Protein AF-A0A3M3FKD8-F1 (afdb_monomer_lite)

Structure (mmCIF, N/CA/C/O backbone):
data_AF-A0A3M3FKD8-F1
#
_entry.id   AF-A0A3M3FKD8-F1
#
loop_
_atom_site.group_PDB
_atom_site.id
_atom_site.type_symbol
_atom_site.label_atom_id
_atom_site.label_alt_id
_atom_site.label_comp_id
_atom_site.label_asym_id
_atom_site.label_entity_id
_atom_site.label_seq_id
_atom_site.pdbx_PDB_ins_code
_atom_site.Cartn_x
_atom_site.Cartn_y
_atom_site.Cartn_z
_atom_site.occupancy
_atom_site.B_iso_or_equiv
_atom_site.auth_seq_id
_atom_site.auth_comp_id
_atom_site.auth_asym_id
_atom_site.auth_atom_id
_atom_site.pdbx_PDB_model_num
ATOM 1 N N . MET A 1 1 ? 5.112 -2.618 9.740 1.00 41.59 1 MET A N 1
ATOM 2 C CA . MET A 1 1 ? 4.810 -3.659 8.739 1.00 41.59 1 MET A CA 1
ATOM 3 C C . MET A 1 1 ? 3.928 -2.991 7.711 1.00 41.59 1 MET A C 1
ATOM 5 O O . MET A 1 1 ? 2.903 -2.455 8.111 1.00 41.59 1 MET A O 1
ATOM 9 N N . ASP A 1 2 ? 4.346 -2.980 6.448 1.00 50.91 2 ASP A N 1
ATOM 10 C CA . ASP A 1 2 ? 3.550 -2.418 5.355 1.00 50.91 2 ASP A CA 1
ATOM 11 C C . ASP A 1 2 ? 2.748 -3.566 4.724 1.00 50.91 2 ASP A C 1
ATOM 13 O O . ASP A 1 2 ? 3.331 -4.579 4.335 1.00 50.91 2 ASP A O 1
ATOM 17 N N . ILE A 1 3 ? 1.421 -3.442 4.66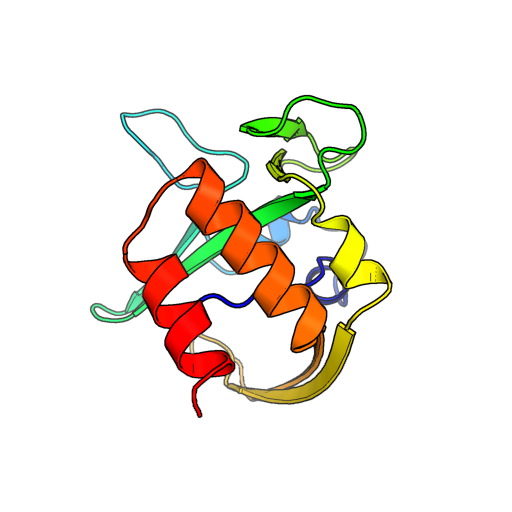9 1.00 54.09 3 ILE A N 1
ATOM 18 C CA . ILE A 1 3 ? 0.538 -4.420 4.022 1.00 54.09 3 ILE A CA 1
ATOM 19 C C . ILE A 1 3 ? -0.044 -3.747 2.784 1.00 54.09 3 ILE A C 1
ATOM 21 O O . ILE A 1 3 ? -0.734 -2.736 2.894 1.00 54.09 3 ILE A O 1
ATOM 25 N N . VAL A 1 4 ? 0.244 -4.304 1.610 1.00 56.41 4 VAL A N 1
ATOM 26 C CA . VAL A 1 4 ? -0.347 -3.863 0.343 1.00 56.41 4 VAL A CA 1
ATOM 27 C C . VAL A 1 4 ? -1.538 -4.768 0.057 1.00 56.41 4 VAL A C 1
ATOM 29 O O . VAL A 1 4 ? -1.366 -5.973 -0.100 1.00 56.41 4 VAL A O 1
ATOM 32 N N . LEU A 1 5 ? -2.738 -4.190 0.029 1.00 54.09 5 LEU A N 1
ATOM 33 C CA . LEU A 1 5 ? -3.993 -4.899 -0.220 1.00 54.09 5 LEU A CA 1
ATOM 34 C C . LEU A 1 5 ? -4.576 -4.453 -1.560 1.00 54.09 5 LEU A C 1
ATOM 36 O O . LEU A 1 5 ? -4.600 -3.258 -1.860 1.00 54.09 5 LEU A O 1
ATOM 40 N N . SER A 1 6 ? -5.082 -5.404 -2.347 1.00 53.34 6 SER A N 1
ATOM 41 C CA . SER A 1 6 ? -5.896 -5.074 -3.519 1.00 53.34 6 SER A CA 1
ATOM 42 C C . SER A 1 6 ? -7.245 -4.502 -3.074 1.00 53.34 6 SER A C 1
ATOM 44 O O . SER A 1 6 ? -7.910 -5.056 -2.198 1.00 53.34 6 SER A O 1
ATOM 46 N N . LEU A 1 7 ? -7.660 -3.404 -3.709 1.00 50.81 7 LEU A N 1
ATOM 47 C CA . LEU A 1 7 ? -8.920 -2.695 -3.456 1.00 50.81 7 LEU A CA 1
ATOM 48 C C . LEU A 1 7 ? -10.172 -3.567 -3.627 1.00 50.81 7 LEU A C 1
ATOM 50 O O . LEU A 1 7 ? -11.188 -3.269 -3.004 1.00 50.81 7 LEU A O 1
ATOM 54 N N . GLU A 1 8 ? -10.095 -4.661 -4.395 1.00 48.34 8 GLU A N 1
ATOM 55 C CA . GLU A 1 8 ? -11.195 -5.630 -4.541 1.00 48.34 8 GLU A CA 1
ATOM 56 C C . GLU A 1 8 ? -11.671 -6.187 -3.187 1.00 48.34 8 GLU A C 1
ATOM 58 O O . GLU A 1 8 ? -12.855 -6.467 -3.024 1.00 48.34 8 GLU A O 1
ATOM 63 N N . VAL A 1 9 ? -10.788 -6.257 -2.183 1.00 48.31 9 VAL A N 1
ATOM 64 C CA . VAL A 1 9 ? -11.125 -6.725 -0.826 1.00 48.31 9 VAL A CA 1
ATOM 65 C C . VAL A 1 9 ? -11.903 -5.669 -0.026 1.00 48.31 9 VAL A C 1
ATOM 67 O O . VAL A 1 9 ? -12.712 -6.012 0.830 1.00 48.31 9 VAL A O 1
ATOM 70 N N . LEU A 1 10 ? -11.715 -4.373 -0.307 1.00 48.22 10 LEU A N 1
ATOM 71 C CA . LEU A 1 10 ? -12.394 -3.292 0.424 1.00 48.22 10 LEU A CA 1
ATOM 72 C C . LEU A 1 10 ? -13.830 -3.046 -0.060 1.00 48.22 10 LEU A C 1
ATOM 74 O O . LEU A 1 10 ? -14.610 -2.457 0.685 1.00 48.22 10 LEU A O 1
ATOM 78 N N . ALA A 1 11 ? -14.169 -3.488 -1.276 1.00 47.91 11 ALA A N 1
ATOM 79 C CA . ALA A 1 11 ? -15.464 -3.250 -1.917 1.00 47.91 11 ALA A CA 1
ATOM 80 C C . ALA A 1 11 ? -16.511 -4.352 -1.660 1.00 47.91 11 ALA A C 1
ATOM 82 O O . ALA A 1 11 ? -17.684 -4.173 -1.992 1.00 47.91 11 ALA A O 1
ATOM 83 N N . ALA A 1 12 ? -16.126 -5.479 -1.054 1.00 45.28 12 ALA A N 1
ATOM 84 C CA . ALA A 1 12 ? -17.061 -6.546 -0.725 1.00 45.28 12 ALA A CA 1
ATOM 85 C C . ALA A 1 12 ? -17.959 -6.126 0.457 1.00 45.28 12 ALA A C 1
ATOM 87 O O . ALA A 1 12 ? -17.529 -6.115 1.609 1.00 45.28 12 ALA A O 1
ATOM 88 N N . GLY A 1 13 ? -19.215 -5.758 0.174 1.00 49.22 13 GLY A N 1
ATOM 89 C CA . GLY A 1 13 ? -20.265 -5.637 1.196 1.00 49.22 13 GLY A CA 1
ATOM 90 C C . GLY A 1 13 ? -21.139 -4.381 1.159 1.00 49.22 13 GLY A C 1
ATOM 91 O O . GLY A 1 13 ? -22.126 -4.336 1.890 1.00 49.22 13 GLY A O 1
ATOM 92 N N . ASN A 1 14 ? -20.842 -3.374 0.327 1.00 51.59 14 ASN A N 1
ATOM 93 C CA . ASN A 1 14 ? -21.749 -2.233 0.145 1.00 51.59 14 ASN A CA 1
ATOM 94 C C . ASN A 1 14 ? -21.655 -1.649 -1.275 1.00 51.59 14 ASN A C 1
ATOM 96 O O . ASN A 1 14 ? -20.959 -0.664 -1.504 1.00 51.59 14 ASN A O 1
ATOM 100 N N . GLU A 1 15 ? -22.373 -2.261 -2.222 1.00 55.06 15 GLU A N 1
ATOM 101 C CA . GLU A 1 15 ? -22.364 -1.918 -3.659 1.00 55.06 15 GLU A CA 1
ATOM 102 C C . GLU A 1 15 ? -22.795 -0.469 -3.977 1.00 55.06 15 GLU A C 1
ATOM 104 O O . GLU A 1 15 ? -22.624 -0.011 -5.102 1.00 55.06 15 GLU A O 1
ATOM 109 N N . TYR A 1 16 ? -23.331 0.269 -2.998 1.00 53.81 16 TYR A N 1
ATOM 110 C CA . TYR A 1 16 ? -23.881 1.616 -3.186 1.00 53.81 16 TYR A CA 1
ATOM 111 C C . TYR A 1 16 ? -23.058 2.741 -2.544 1.00 53.81 16 TYR A C 1
ATOM 113 O O . TYR A 1 16 ? -23.362 3.908 -2.786 1.00 53.81 16 TYR A O 1
ATOM 121 N N . ALA A 1 17 ? -22.045 2.425 -1.726 1.00 64.81 17 ALA A N 1
ATOM 122 C CA . ALA A 1 17 ? -21.238 3.432 -1.035 1.00 64.81 17 ALA A CA 1
ATOM 123 C C . ALA A 1 17 ? -19.847 3.558 -1.661 1.00 64.81 17 ALA A C 1
ATOM 125 O O . ALA A 1 17 ? -19.128 2.569 -1.810 1.00 64.81 17 ALA A O 1
ATOM 126 N N . SER A 1 18 ? -19.444 4.795 -1.943 1.00 80.12 18 SER A N 1
ATOM 127 C CA . SER A 1 18 ? -18.103 5.119 -2.436 1.00 80.12 18 SER A CA 1
ATOM 128 C C . SER A 1 18 ? -17.034 4.657 -1.434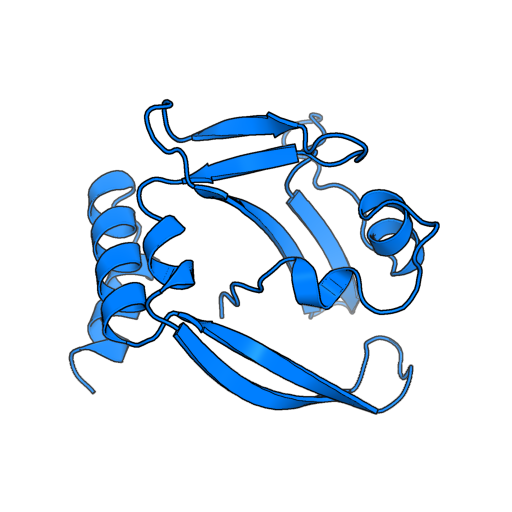 1.00 80.12 18 SER A C 1
ATOM 130 O O . SER A 1 18 ? -17.232 4.747 -0.220 1.00 80.12 18 SER A O 1
ATOM 132 N N . LEU A 1 19 ? -15.859 4.225 -1.897 1.00 80.88 19 LEU A N 1
ATOM 133 C CA . LEU A 1 19 ? -14.719 3.863 -1.045 1.00 80.88 19 LEU A CA 1
ATOM 134 C C . LEU A 1 19 ? -14.410 4.929 0.021 1.00 80.88 19 LEU A C 1
ATOM 136 O O . LEU A 1 19 ? -14.128 4.602 1.174 1.00 80.88 19 LEU A O 1
ATOM 140 N N . ALA A 1 20 ? -14.490 6.213 -0.337 1.00 84.12 20 ALA A N 1
ATOM 141 C CA . ALA A 1 20 ? -14.286 7.304 0.615 1.00 84.12 20 ALA A CA 1
ATOM 142 C C . ALA A 1 20 ? -15.343 7.307 1.731 1.00 84.12 20 ALA A C 1
ATOM 144 O O . ALA A 1 20 ? -15.031 7.603 2.883 1.00 84.12 20 ALA A O 1
ATOM 145 N N . GLU A 1 21 ? -16.599 7.002 1.407 1.00 85.81 21 GLU A N 1
ATOM 146 C CA . GLU A 1 21 ? -17.686 6.896 2.386 1.00 85.81 21 GLU A CA 1
ATOM 147 C C . GLU A 1 21 ? -17.476 5.696 3.294 1.00 85.81 21 GLU A C 1
ATOM 149 O O . GLU A 1 21 ? -17.615 5.823 4.507 1.00 85.81 21 GLU A O 1
ATOM 154 N N . GLN A 1 22 ? -17.054 4.566 2.730 1.00 84.00 22 GLN A N 1
ATOM 155 C CA . GLN A 1 22 ? -16.737 3.372 3.501 1.00 84.00 22 GLN A CA 1
ATOM 156 C C . GLN A 1 22 ? -15.566 3.606 4.469 1.00 84.00 22 GLN A C 1
ATOM 158 O O . GLN A 1 22 ? -15.622 3.178 5.621 1.00 84.00 22 GLN A O 1
ATOM 163 N N . LEU A 1 23 ? -14.518 4.315 4.036 1.00 87.25 23 LEU A N 1
ATOM 164 C CA . LEU A 1 23 ? -13.394 4.702 4.895 1.00 87.25 23 LEU A CA 1
ATOM 165 C C . LEU A 1 23 ? -13.852 5.628 6.031 1.00 87.25 23 LEU A C 1
ATOM 167 O O . LEU A 1 23 ? -13.552 5.356 7.195 1.00 87.25 23 LEU A O 1
ATOM 171 N N . ASN A 1 24 ? -14.630 6.668 5.718 1.00 88.94 24 ASN A N 1
ATOM 172 C CA . ASN A 1 24 ? -15.181 7.580 6.727 1.00 88.94 24 ASN A CA 1
ATOM 173 C C . ASN A 1 24 ? -16.095 6.855 7.728 1.00 88.94 24 ASN A C 1
ATOM 175 O O . ASN A 1 24 ? -15.974 7.071 8.932 1.00 88.94 24 ASN A O 1
ATOM 179 N N . ALA A 1 25 ? -16.978 5.970 7.253 1.00 86.25 25 ALA A N 1
ATOM 180 C CA . ALA A 1 25 ? -17.874 5.179 8.099 1.00 86.25 25 ALA A CA 1
ATOM 181 C C . ALA A 1 25 ? -17.100 4.266 9.060 1.00 86.25 25 ALA A C 1
ATOM 183 O O . ALA A 1 25 ? -17.520 4.050 10.192 1.00 86.25 25 ALA A O 1
ATOM 184 N N . ARG A 1 26 ? -15.924 3.790 8.634 1.00 84.31 26 ARG A N 1
ATOM 185 C CA . ARG A 1 26 ? -14.982 3.029 9.462 1.00 84.31 26 ARG A CA 1
ATOM 186 C C . ARG A 1 26 ? -14.036 3.928 10.270 1.00 84.31 26 ARG A C 1
ATOM 188 O O . ARG A 1 26 ? -13.013 3.441 10.738 1.00 84.31 26 ARG A O 1
ATOM 195 N N . GLY A 1 27 ? -14.318 5.222 10.428 1.00 88.38 27 GLY A N 1
ATOM 196 C CA . GLY A 1 27 ? -13.553 6.138 11.283 1.00 88.38 27 GLY A CA 1
ATOM 197 C C . GLY A 1 27 ? -12.200 6.591 10.722 1.00 88.38 27 GLY A C 1
ATOM 198 O O . GLY A 1 27 ? -11.397 7.175 11.455 1.00 88.38 27 GLY A O 1
ATOM 199 N N . PHE A 1 28 ? -11.918 6.332 9.443 1.00 90.62 28 PHE A N 1
ATOM 200 C CA . PHE A 1 28 ? -10.738 6.888 8.790 1.00 90.62 28 PHE A CA 1
ATOM 201 C C . PHE A 1 28 ? -10.976 8.343 8.406 1.00 90.62 28 PHE A C 1
ATOM 203 O O . PHE A 1 28 ? -12.014 8.708 7.867 1.00 90.62 28 PHE A O 1
ATOM 210 N N . ASN A 1 29 ? -9.961 9.165 8.632 1.00 91.94 29 ASN A N 1
ATOM 211 C CA . ASN A 1 29 ? -9.929 10.565 8.247 1.00 91.94 29 ASN A CA 1
ATOM 212 C C . ASN A 1 29 ? -8.822 10.772 7.219 1.00 91.94 29 ASN A C 1
ATOM 214 O O . ASN A 1 29 ? -7.778 10.116 7.276 1.00 91.94 29 ASN A O 1
ATOM 218 N N . ARG A 1 30 ? -9.019 11.709 6.292 1.00 90.19 30 ARG A N 1
ATOM 219 C CA . ARG A 1 30 ? -7.970 12.058 5.331 1.00 90.19 30 ARG A CA 1
ATOM 220 C C . ARG A 1 30 ? -6.728 12.572 6.053 1.00 90.19 30 ARG A C 1
ATOM 222 O O . ARG A 1 30 ? -6.821 13.313 7.035 1.00 90.19 30 ARG A O 1
ATOM 229 N N . TRP A 1 31 ? -5.564 12.173 5.557 1.00 88.50 31 TRP A N 1
ATOM 230 C CA . TRP A 1 31 ? -4.296 12.671 6.067 1.00 88.50 31 TRP A CA 1
ATOM 231 C C . TRP A 1 31 ? -4.158 14.157 5.740 1.00 88.50 31 TRP A C 1
ATOM 233 O O . TRP A 1 31 ? -4.474 14.586 4.630 1.00 88.50 31 TRP A O 1
ATOM 243 N N . VAL A 1 32 ? -3.685 14.944 6.703 1.00 85.31 32 VAL A N 1
ATOM 244 C CA . VAL A 1 32 ? -3.406 16.368 6.511 1.00 85.31 32 VAL A CA 1
ATOM 245 C C . VAL A 1 32 ? -1.917 16.576 6.714 1.00 85.31 32 VAL A C 1
ATOM 247 O O . VAL A 1 32 ? -1.398 16.325 7.799 1.00 85.31 32 VAL A O 1
ATOM 250 N N . GLU A 1 33 ? -1.246 17.035 5.666 1.00 78.12 33 GLU A N 1
ATOM 251 C CA . GLU A 1 33 ? 0.182 17.333 5.656 1.00 78.12 33 GLU A CA 1
ATOM 252 C C . GLU A 1 33 ? 0.346 18.813 5.311 1.00 78.12 33 GLU A C 1
ATOM 254 O O . GLU A 1 33 ? -0.140 19.271 4.278 1.00 78.12 33 GLU A O 1
ATOM 259 N N . GLU A 1 34 ? 0.932 19.587 6.227 1.00 76.31 34 GLU A N 1
ATOM 260 C CA . GLU A 1 34 ? 1.160 21.034 6.056 1.00 76.31 34 GLU A CA 1
ATOM 261 C C . GLU A 1 34 ? -0.105 21.831 5.658 1.00 76.31 34 GLU A C 1
ATOM 263 O O . GLU A 1 34 ? -0.068 22.763 4.856 1.00 76.31 34 GLU A O 1
ATOM 268 N N . GLY A 1 35 ? -1.266 21.441 6.196 1.00 73.62 35 GLY A N 1
ATOM 269 C CA . GLY A 1 35 ? -2.556 22.076 5.898 1.00 73.62 35 GLY A CA 1
ATOM 270 C C . GLY A 1 35 ? -3.199 21.640 4.575 1.00 73.62 35 GLY A C 1
ATOM 271 O O . GLY A 1 35 ? -4.328 22.040 4.290 1.00 73.62 35 GLY A O 1
ATOM 272 N N . LYS A 1 36 ? -2.543 20.781 3.785 1.00 75.06 36 LYS A N 1
ATOM 273 C CA . LYS A 1 36 ? -3.121 20.167 2.584 1.00 75.06 36 LYS A CA 1
ATOM 274 C C . LYS A 1 36 ? -3.660 18.782 2.909 1.00 75.06 36 LYS A C 1
ATOM 276 O O . LYS A 1 36 ? -2.992 17.952 3.517 1.00 75.06 36 LYS A O 1
ATOM 281 N N . THR A 1 37 ? -4.895 18.529 2.490 1.00 78.69 37 THR A N 1
ATOM 282 C CA . THR A 1 37 ? -5.536 17.226 2.676 1.00 78.69 37 THR A CA 1
ATOM 283 C C . THR A 1 37 ? -5.118 16.283 1.549 1.00 78.69 37 THR A C 1
ATOM 285 O O . THR A 1 37 ? -5.391 16.563 0.383 1.00 78.69 37 THR A O 1
ATOM 288 N N . ALA A 1 38 ? -4.485 15.160 1.883 1.00 81.94 38 ALA A N 1
ATOM 289 C CA . ALA A 1 38 ? -4.169 14.108 0.928 1.00 81.94 38 ALA A CA 1
ATOM 290 C C . ALA A 1 38 ? -5.431 13.285 0.622 1.00 81.94 38 ALA A C 1
ATOM 292 O O . ALA A 1 38 ? -6.089 12.764 1.520 1.00 81.94 38 ALA A O 1
ATOM 293 N N . SER A 1 39 ? -5.775 13.153 -0.657 1.00 82.19 39 SER A N 1
ATOM 294 C CA . SER A 1 39 ? -6.905 12.334 -1.126 1.00 82.19 39 SER A CA 1
ATOM 295 C C . SER A 1 39 ? -6.571 10.842 -1.255 1.00 82.19 39 SER A C 1
ATOM 297 O O . SER A 1 39 ? -7.479 10.019 -1.374 1.00 82.19 39 SER A O 1
ATOM 299 N N . TRP A 1 40 ? -5.282 10.502 -1.225 1.00 86.50 40 TRP A N 1
ATOM 300 C CA . TRP A 1 40 ? -4.745 9.150 -1.408 1.00 86.50 40 TRP A CA 1
ATOM 301 C C . TRP A 1 40 ? -4.265 8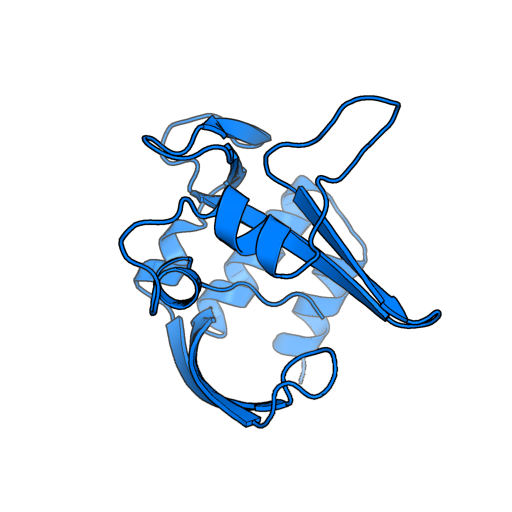.489 -0.115 1.00 86.50 40 TRP A C 1
ATOM 303 O O . TRP A 1 40 ? -4.005 7.289 -0.102 1.00 86.50 40 TRP A O 1
ATOM 313 N N . ARG A 1 41 ? -4.159 9.259 0.973 1.00 90.81 41 ARG A N 1
ATOM 314 C CA . ARG A 1 41 ? -3.687 8.789 2.275 1.00 90.81 41 ARG A CA 1
ATOM 315 C C . ARG A 1 41 ? -4.734 9.074 3.342 1.00 90.81 41 ARG A C 1
ATOM 317 O O . ARG A 1 41 ? -5.221 10.197 3.475 1.00 90.81 41 ARG A O 1
ATOM 324 N N . TRP A 1 42 ? -5.052 8.049 4.114 1.00 91.50 42 TRP A N 1
ATOM 325 C CA . TRP A 1 42 ? -6.074 8.061 5.152 1.00 91.50 42 TRP A CA 1
ATOM 326 C C . TRP A 1 42 ? -5.485 7.513 6.444 1.00 91.50 42 TRP A C 1
ATOM 328 O O . TRP A 1 42 ? -4.588 6.676 6.413 1.00 91.50 42 TRP A O 1
ATOM 338 N N . ARG A 1 43 ? -5.981 7.977 7.588 1.00 92.00 43 ARG A N 1
ATOM 339 C CA . ARG A 1 43 ? -5.542 7.506 8.903 1.00 92.00 43 ARG A CA 1
ATOM 340 C C . ARG A 1 43 ? -6.699 7.267 9.847 1.00 92.00 43 ARG A C 1
ATOM 342 O O . ARG A 1 43 ? -7.704 7.977 9.805 1.00 92.00 43 ARG A O 1
ATOM 349 N N . ARG A 1 44 ? -6.508 6.331 10.763 1.00 90.06 44 ARG A N 1
ATOM 350 C CA . ARG A 1 44 ? -7.380 6.106 11.908 1.00 90.06 44 ARG A CA 1
ATOM 351 C C . ARG A 1 44 ? -6.529 5.840 13.138 1.00 90.06 44 ARG A C 1
ATOM 353 O O . ARG A 1 44 ? -5.748 4.892 13.161 1.00 90.06 44 ARG A O 1
ATOM 360 N N . LYS A 1 45 ? -6.720 6.650 14.178 1.00 89.69 45 LYS A N 1
ATOM 361 C CA . LYS A 1 45 ? -6.170 6.367 15.503 1.00 89.69 45 LYS A CA 1
ATOM 362 C C . LYS A 1 45 ? -7.101 5.369 16.192 1.00 89.69 45 LYS A C 1
ATOM 364 O O . LYS A 1 45 ? -8.246 5.706 16.472 1.00 89.69 45 LYS A O 1
ATOM 369 N N . VAL A 1 46 ? -6.629 4.144 16.405 1.00 85.56 46 VAL A N 1
ATOM 370 C CA . VAL A 1 46 ? -7.397 3.077 17.073 1.00 85.56 46 VAL A CA 1
ATOM 371 C C . VAL A 1 46 ? -7.321 3.256 18.588 1.00 85.56 46 VAL A C 1
ATOM 373 O O . VAL A 1 46 ? -8.317 3.128 19.287 1.00 85.56 46 VAL A O 1
ATOM 376 N N . ASN A 1 47 ? -6.134 3.579 19.099 1.00 85.12 47 ASN A N 1
ATOM 377 C CA . ASN A 1 47 ? -5.894 3.949 20.494 1.00 85.12 47 ASN A CA 1
ATOM 378 C C . ASN A 1 47 ? -4.596 4.774 20.592 1.00 85.12 47 ASN A C 1
ATOM 380 O O . ASN A 1 47 ? -4.038 5.184 19.574 1.00 85.12 47 ASN A O 1
ATOM 384 N N . ASP A 1 48 ? -4.101 5.036 21.802 1.00 86.12 48 ASP A N 1
ATOM 385 C CA . ASP A 1 48 ? -2.889 5.843 22.019 1.00 86.12 48 ASP A CA 1
ATOM 386 C C . ASP A 1 48 ? -1.588 5.230 21.487 1.00 86.12 48 ASP A C 1
ATOM 388 O O . ASP A 1 48 ? -0.591 5.938 21.359 1.00 86.12 48 ASP A O 1
ATOM 392 N N . HIS A 1 49 ? -1.596 3.948 21.131 1.00 85.94 49 HIS A N 1
ATOM 393 C CA . HIS A 1 49 ? -0.415 3.221 20.666 1.00 85.94 49 HIS A CA 1
ATOM 394 C C . HIS A 1 49 ? -0.546 2.693 19.235 1.00 85.94 49 HIS A C 1
ATOM 396 O O . HIS A 1 49 ? 0.448 2.257 18.658 1.00 85.94 49 HIS A O 1
ATOM 402 N N . ILE A 1 50 ? -1.752 2.714 18.662 1.00 84.38 50 ILE A N 1
ATOM 403 C CA . ILE A 1 50 ? -2.042 2.137 17.351 1.00 84.38 50 ILE A CA 1
ATOM 404 C C . ILE A 1 50 ? -2.684 3.196 16.459 1.00 84.38 50 ILE A C 1
ATOM 406 O O . ILE A 1 50 ? -3.820 3.625 16.679 1.00 84.38 50 ILE A O 1
ATOM 410 N N . GLU A 1 51 ? -1.961 3.557 15.403 1.00 87.62 51 GLU A N 1
ATOM 411 C CA . GLU A 1 51 ? -2.468 4.312 14.263 1.00 87.62 51 GLU A CA 1
ATOM 412 C C . GLU A 1 51 ? -2.398 3.428 13.017 1.00 87.62 51 GLU A C 1
ATOM 414 O O . GLU A 1 51 ? -1.371 2.815 12.727 1.00 87.62 51 GLU A O 1
ATOM 419 N N . VAL A 1 52 ? -3.511 3.349 12.292 1.00 86.50 52 VAL A N 1
ATOM 420 C CA . VAL A 1 52 ? -3.601 2.646 11.014 1.00 86.50 52 VAL A CA 1
ATOM 421 C C . VAL A 1 52 ? -3.589 3.685 9.907 1.00 86.50 52 VAL A C 1
ATOM 423 O O . VAL A 1 52 ? -4.433 4.583 9.893 1.00 86.50 52 VAL A O 1
ATOM 426 N N . VAL A 1 53 ? -2.654 3.545 8.971 1.00 88.50 53 VAL A N 1
ATOM 427 C CA . VAL A 1 53 ? -2.557 4.381 7.772 1.00 88.50 53 VAL A CA 1
ATOM 428 C C . VAL A 1 53 ? -2.904 3.530 6.556 1.00 88.50 53 VAL A C 1
ATOM 430 O O . VAL A 1 53 ? -2.398 2.422 6.403 1.00 88.50 53 VAL A O 1
ATOM 433 N N . VAL A 1 54 ? -3.778 4.056 5.703 1.00 87.00 54 VAL A N 1
ATOM 434 C CA . VAL A 1 54 ? -4.151 3.459 4.420 1.00 87.00 54 VAL A CA 1
ATOM 435 C C . VAL A 1 54 ? -3.635 4.363 3.313 1.00 87.00 54 VAL A C 1
ATOM 437 O O . VAL A 1 54 ? -3.962 5.551 3.267 1.00 87.00 54 VAL A O 1
ATOM 440 N N . GLU A 1 55 ? -2.842 3.789 2.418 1.00 86.38 55 GLU A N 1
ATOM 441 C CA . GLU A 1 55 ? -2.324 4.454 1.228 1.00 86.38 55 GLU A CA 1
ATOM 442 C C . GLU A 1 55 ? -2.886 3.774 -0.015 1.00 86.38 55 GLU A C 1
ATOM 444 O O . GLU A 1 55 ? -2.777 2.560 -0.183 1.00 86.38 55 GLU A O 1
ATOM 449 N N . LEU A 1 56 ? -3.499 4.566 -0.889 1.00 85.56 56 LEU A N 1
ATOM 450 C CA . LEU A 1 56 ? -4.036 4.097 -2.157 1.00 85.56 56 LEU A CA 1
ATOM 451 C C . LEU A 1 56 ? -2.972 4.275 -3.234 1.00 85.56 56 LEU A C 1
ATOM 453 O O . LEU A 1 56 ? -2.572 5.398 -3.553 1.00 85.56 56 LEU A O 1
ATOM 457 N N . LEU A 1 57 ? -2.506 3.156 -3.777 1.00 83.88 57 LEU A N 1
ATOM 458 C CA . LEU A 1 57 ? -1.418 3.097 -4.747 1.00 83.88 57 LEU A CA 1
ATOM 459 C C . LEU A 1 57 ? -1.916 2.462 -6.043 1.00 83.88 57 LEU A C 1
ATOM 461 O O . LEU A 1 57 ? -2.763 1.570 -6.022 1.00 83.88 57 LEU A O 1
ATOM 465 N N . ARG A 1 58 ? -1.371 2.907 -7.175 1.00 84.06 58 ARG A N 1
ATOM 466 C CA . ARG A 1 58 ? -1.603 2.282 -8.482 1.00 84.06 58 ARG A CA 1
ATOM 467 C C . ARG A 1 58 ? -0.335 2.260 -9.313 1.00 84.06 58 ARG A C 1
ATOM 469 O O . ARG A 1 58 ? 0.566 3.069 -9.102 1.00 84.06 58 ARG A O 1
ATOM 476 N N . ASP A 1 59 ? -0.295 1.377 -10.300 1.00 84.75 59 ASP A N 1
ATOM 477 C CA . ASP A 1 59 ? 0.778 1.388 -11.285 1.00 84.75 59 ASP A CA 1
ATOM 478 C C . ASP A 1 59 ? 0.753 2.678 -12.121 1.00 84.75 59 ASP A C 1
ATOM 480 O O . ASP A 1 59 ? -0.317 3.180 -12.493 1.00 84.75 59 ASP A O 1
ATOM 484 N N . ALA A 1 60 ? 1.944 3.219 -12.380 1.00 84.81 60 ALA A N 1
ATOM 485 C CA . ALA A 1 60 ? 2.141 4.399 -13.214 1.00 84.81 60 ALA A CA 1
ATOM 486 C C . ALA A 1 60 ? 1.968 4.109 -14.716 1.00 84.81 60 ALA A C 1
ATOM 488 O O . ALA A 1 60 ? 1.674 5.028 -15.473 1.00 84.81 60 ALA A O 1
ATOM 489 N N . GLY A 1 61 ? 2.129 2.860 -15.167 1.00 84.50 61 GLY A N 1
ATOM 490 C CA . GLY A 1 61 ? 2.179 2.523 -16.587 1.00 84.50 61 GLY A CA 1
ATOM 491 C C . GLY A 1 61 ? 3.248 3.340 -17.315 1.00 84.50 61 GLY A C 1
ATOM 492 O O . GLY A 1 61 ? 4.384 3.445 -16.849 1.00 84.50 61 GLY A O 1
ATOM 493 N N . ASP A 1 62 ? 2.850 3.956 -18.428 1.00 80.81 62 ASP A N 1
ATOM 494 C CA . ASP A 1 62 ? 3.688 4.877 -19.207 1.00 80.81 62 ASP A CA 1
ATOM 495 C C . ASP A 1 62 ? 3.698 6.313 -18.644 1.00 80.81 62 ASP A C 1
ATOM 497 O O . ASP A 1 62 ? 4.385 7.194 -19.168 1.00 80.81 62 ASP A O 1
ATOM 501 N N . GLU A 1 63 ? 2.939 6.585 -17.580 1.00 79.38 63 GLU A N 1
ATOM 502 C CA . GLU A 1 63 ? 2.905 7.895 -16.939 1.00 79.38 63 GLU A CA 1
ATOM 503 C C . GLU A 1 63 ? 4.065 8.097 -15.952 1.00 79.38 63 GLU A C 1
ATOM 505 O O . GLU A 1 63 ? 4.742 7.170 -15.500 1.00 79.38 63 GLU A O 1
ATOM 510 N N . ALA A 1 64 ? 4.295 9.356 -15.568 1.00 77.75 64 ALA A N 1
ATOM 511 C CA . ALA A 1 64 ? 5.287 9.673 -14.549 1.00 77.75 64 ALA A CA 1
ATOM 512 C C . ALA A 1 64 ? 4.838 9.156 -13.162 1.00 77.75 64 ALA A C 1
ATOM 514 O O . ALA A 1 64 ? 3.700 9.424 -12.751 1.00 77.75 64 ALA A O 1
ATOM 515 N N . PRO A 1 65 ? 5.717 8.473 -12.401 1.00 82.88 65 PRO A N 1
ATOM 516 C CA . PRO A 1 65 ? 5.424 8.108 -11.017 1.00 82.88 65 PRO A CA 1
ATOM 517 C C . PRO A 1 65 ? 5.328 9.348 -10.119 1.00 82.88 65 PRO A C 1
ATOM 519 O O . PRO A 1 65 ? 5.824 10.423 -10.460 1.00 82.88 65 PRO A O 1
ATOM 522 N N . GLY A 1 66 ? 4.722 9.188 -8.944 1.00 82.12 66 GLY A N 1
ATOM 523 C CA . GLY A 1 66 ? 4.542 10.265 -7.968 1.00 82.12 66 GLY A CA 1
ATOM 524 C C . GLY A 1 66 ? 3.391 11.219 -8.298 1.00 82.12 66 GLY A C 1
ATOM 525 O O . GLY A 1 66 ? 3.228 12.239 -7.630 1.00 82.12 66 GLY A O 1
ATOM 526 N N . ARG A 1 67 ? 2.582 10.907 -9.316 1.00 84.12 67 ARG A N 1
ATOM 527 C CA . ARG A 1 67 ? 1.373 11.659 -9.656 1.00 84.12 67 ARG A CA 1
ATOM 528 C C . ARG A 1 67 ? 0.172 11.110 -8.901 1.00 84.12 67 ARG A C 1
ATOM 530 O O . ARG A 1 67 ? 0.062 9.912 -8.661 1.00 84.12 67 ARG A O 1
ATOM 537 N N . LEU A 1 68 ? -0.744 12.006 -8.552 1.00 85.06 68 LEU A N 1
ATOM 538 C CA . LEU A 1 68 ? -2.045 11.638 -8.011 1.00 85.06 68 LEU A CA 1
ATOM 539 C C . LEU A 1 68 ? -3.042 11.534 -9.153 1.00 85.06 68 LEU A C 1
ATOM 541 O O . LEU A 1 68 ? -3.224 12.492 -9.903 1.00 85.06 68 LEU A O 1
ATOM 545 N N . ILE A 1 69 ? -3.695 10.383 -9.255 1.00 83.75 69 ILE A N 1
ATOM 546 C CA . ILE A 1 69 ? -4.760 10.148 -10.227 1.00 83.75 69 ILE A CA 1
ATOM 547 C C . ILE A 1 69 ? -6.052 9.931 -9.457 1.00 83.75 69 ILE A C 1
ATOM 549 O O . ILE A 1 69 ? -6.094 9.121 -8.531 1.00 83.75 69 ILE A O 1
ATOM 553 N N . ASN A 1 70 ? -7.101 10.665 -9.818 1.00 83.94 70 ASN A N 1
ATOM 554 C CA . ASN A 1 70 ? -8.425 10.436 -9.251 1.00 83.94 70 ASN A CA 1
ATOM 555 C C . ASN A 1 70 ? -8.946 9.076 -9.707 1.00 83.94 70 ASN A C 1
ATOM 557 O O . ASN A 1 70 ? -8.772 8.697 -10.863 1.00 83.94 70 ASN A O 1
ATOM 561 N N . VAL A 1 71 ? -9.556 8.340 -8.786 1.00 79.69 71 VAL A N 1
ATOM 562 C CA . VAL A 1 71 ? -10.231 7.091 -9.132 1.00 79.69 71 VAL A CA 1
ATOM 563 C C . VAL A 1 71 ? -11.619 7.462 -9.655 1.00 79.69 71 VAL A C 1
ATOM 565 O O . VAL A 1 71 ? -12.358 8.183 -8.985 1.00 79.69 71 VAL A O 1
ATOM 568 N N . ASP A 1 72 ? -11.950 7.033 -10.871 1.00 73.50 72 ASP A N 1
ATOM 569 C CA . ASP A 1 72 ? -13.220 7.388 -11.509 1.00 73.50 72 ASP A CA 1
ATOM 570 C C . ASP A 1 72 ? -14.414 6.889 -10.687 1.00 73.50 72 ASP A C 1
ATOM 572 O O . ASP A 1 72 ? -14.423 5.763 -10.194 1.00 73.50 72 ASP A O 1
ATOM 576 N N . GLY A 1 73 ? -15.421 7.751 -10.522 1.00 72.62 73 GLY A N 1
ATOM 577 C CA . GLY A 1 73 ? -16.596 7.463 -9.693 1.00 72.62 73 GLY A CA 1
ATOM 578 C C . GLY A 1 73 ? -16.341 7.524 -8.183 1.00 72.62 73 GLY A C 1
ATOM 579 O O . GLY A 1 73 ? -17.275 7.355 -7.404 1.00 72.62 73 GLY A O 1
ATOM 580 N N . GLU A 1 74 ? -15.113 7.825 -7.758 1.00 78.94 74 GLU A N 1
ATOM 581 C CA . GLU A 1 74 ? -14.706 7.768 -6.361 1.00 78.94 74 GLU A CA 1
ATOM 582 C C . GLU A 1 74 ? -14.168 9.099 -5.832 1.00 78.94 74 GLU A C 1
ATOM 584 O O . GLU A 1 74 ? -13.533 9.890 -6.528 1.00 78.94 74 GLU A O 1
ATOM 589 N N . ARG A 1 75 ? -14.374 9.351 -4.534 1.00 82.06 75 ARG A N 1
ATOM 590 C CA . ARG A 1 75 ? -13.848 10.551 -3.850 1.00 82.06 75 ARG A CA 1
ATOM 591 C C . ARG A 1 75 ? -12.462 10.315 -3.241 1.00 82.06 75 ARG A C 1
ATOM 593 O O . ARG A 1 75 ? -12.133 10.883 -2.192 1.00 82.06 75 ARG A O 1
ATOM 600 N N . VAL A 1 76 ? -11.660 9.481 -3.897 1.00 84.94 76 VAL A N 1
ATOM 601 C CA . VAL A 1 76 ? -10.274 9.166 -3.539 1.00 84.94 76 VAL A CA 1
ATOM 602 C C . VAL A 1 76 ? -9.339 9.388 -4.730 1.00 84.94 76 VAL A C 1
ATOM 604 O O . VAL A 1 76 ? -9.765 9.393 -5.885 1.00 84.94 76 VAL A O 1
ATOM 607 N N . SER A 1 77 ? -8.048 9.538 -4.450 1.00 85.69 77 SER A N 1
ATOM 608 C CA . SER A 1 77 ? -7.004 9.474 -5.478 1.00 85.69 77 SER A CA 1
ATOM 609 C C . SER A 1 77 ? -6.041 8.335 -5.155 1.00 85.69 77 SER A C 1
ATOM 611 O O . SER A 1 77 ? -5.960 7.907 -4.008 1.00 85.69 77 SER A O 1
ATOM 613 N N . ALA A 1 78 ? -5.286 7.875 -6.146 1.00 85.88 78 ALA A N 1
ATOM 614 C CA . ALA A 1 78 ? -4.197 6.926 -5.968 1.00 85.88 78 ALA A CA 1
ATOM 615 C C . ALA A 1 78 ? -2.866 7.564 -6.382 1.00 85.88 78 ALA A C 1
ATOM 617 O O . ALA A 1 78 ? -2.806 8.297 -7.374 1.00 85.88 78 ALA A O 1
ATOM 618 N N . LEU A 1 79 ? -1.807 7.285 -5.625 1.00 86.25 79 LEU A N 1
ATOM 619 C CA . LEU A 1 79 ? -0.445 7.682 -5.971 1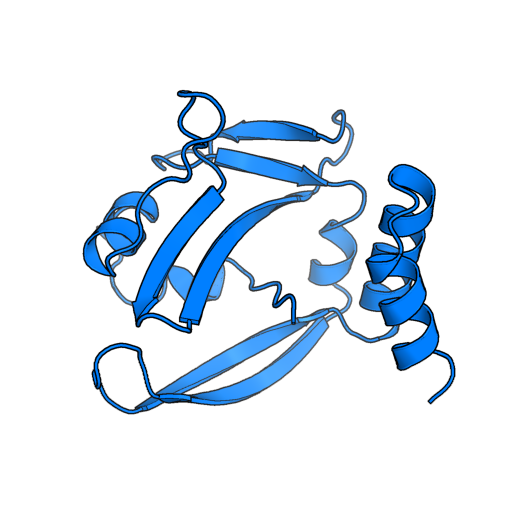.00 86.25 79 LEU A CA 1
ATOM 620 C C . LEU A 1 79 ? 0.144 6.683 -6.973 1.00 86.25 79 LEU A C 1
ATOM 622 O O . LEU A 1 79 ? 0.118 5.472 -6.737 1.00 86.25 79 LEU A O 1
ATOM 626 N N . THR A 1 80 ? 0.685 7.184 -8.083 1.00 85.25 80 THR A N 1
ATOM 627 C CA . THR A 1 80 ? 1.338 6.340 -9.084 1.00 85.25 80 THR A CA 1
ATOM 628 C C . THR A 1 80 ? 2.711 5.883 -8.615 1.00 85.25 80 THR A C 1
ATOM 630 O O . THR A 1 80 ? 3.564 6.686 -8.229 1.00 85.25 80 THR A O 1
ATOM 633 N N . ILE A 1 81 ? 2.950 4.581 -8.699 1.00 82.25 81 ILE A N 1
ATOM 634 C CA . ILE A 1 81 ? 4.236 3.952 -8.409 1.00 82.25 81 ILE A CA 1
ATOM 635 C C . ILE A 1 81 ? 4.679 3.116 -9.609 1.00 82.25 81 ILE A C 1
ATOM 637 O O . ILE A 1 81 ? 3.861 2.529 -10.317 1.00 82.25 81 ILE A O 1
ATOM 641 N N . LYS A 1 82 ? 5.985 3.101 -9.884 1.00 84.38 82 LYS A N 1
ATOM 642 C CA . LYS A 1 82 ? 6.520 2.348 -11.024 1.00 84.38 82 LYS A CA 1
ATOM 643 C C . LYS A 1 82 ? 6.401 0.845 -10.782 1.00 84.38 82 LYS A C 1
ATOM 645 O O . LYS A 1 82 ? 6.758 0.374 -9.706 1.00 84.38 82 LYS A O 1
ATOM 650 N N . HIS A 1 83 ? 6.012 0.115 -11.825 1.00 84.19 83 HIS A N 1
ATOM 651 C CA . HIS A 1 83 ? 6.056 -1.349 -11.899 1.00 84.19 83 HIS A CA 1
ATOM 652 C C . HIS A 1 83 ? 5.226 -2.091 -10.840 1.00 84.19 83 HIS A C 1
ATOM 654 O O . HIS A 1 83 ? 5.387 -3.298 -10.674 1.00 84.19 83 HIS A O 1
ATOM 660 N N . ALA A 1 84 ? 4.299 -1.416 -10.159 1.00 83.12 84 ALA A N 1
ATOM 661 C CA . ALA A 1 84 ? 3.368 -2.061 -9.243 1.00 83.12 84 ALA A CA 1
ATOM 662 C C . ALA A 1 84 ? 2.452 -3.067 -9.929 1.00 83.12 84 ALA A C 1
ATOM 664 O O . ALA A 1 84 ? 1.946 -3.957 -9.254 1.00 83.12 84 ALA A O 1
ATOM 665 N N . ARG A 1 85 ? 2.291 -3.002 -11.259 1.00 85.38 85 ARG A N 1
ATOM 666 C CA . ARG A 1 85 ? 1.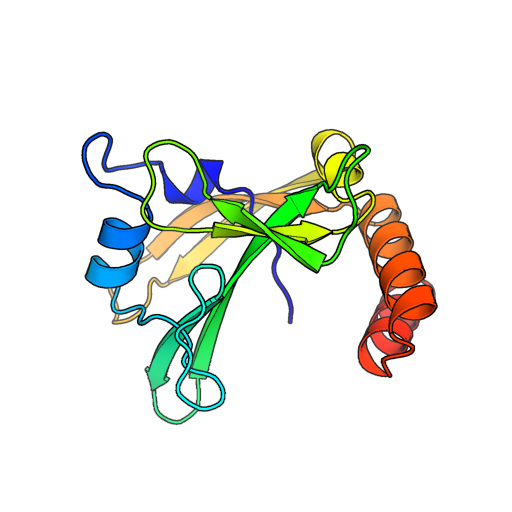496 -3.995 -11.990 1.00 85.38 85 ARG A CA 1
ATOM 667 C C . ARG A 1 85 ? 2.016 -5.429 -11.813 1.00 85.38 85 ARG A C 1
ATOM 669 O O . ARG A 1 85 ? 1.245 -6.363 -11.979 1.00 85.38 85 ARG A O 1
ATOM 676 N N . ILE A 1 86 ? 3.282 -5.615 -11.424 1.00 85.94 86 ILE A N 1
ATOM 677 C CA . ILE A 1 86 ? 3.876 -6.940 -11.190 1.00 85.94 86 ILE A CA 1
ATOM 678 C C . ILE A 1 86 ? 3.061 -7.796 -10.207 1.00 85.94 86 ILE A C 1
ATOM 680 O O . ILE A 1 86 ? 2.948 -9.001 -10.401 1.00 85.94 86 ILE A O 1
ATOM 684 N N . VAL A 1 87 ? 2.418 -7.182 -9.206 1.00 85.69 87 VAL A N 1
ATOM 685 C CA . VAL A 1 87 ? 1.637 -7.911 -8.188 1.00 85.69 87 VAL A CA 1
ATOM 686 C C . VAL A 1 87 ? 0.286 -8.411 -8.699 1.00 85.69 87 VAL A C 1
ATOM 688 O O . VAL A 1 87 ? -0.389 -9.144 -7.986 1.00 85.69 87 VAL A O 1
ATOM 691 N N . HIS A 1 88 ? -0.133 -8.024 -9.909 1.00 84.44 88 HIS A N 1
ATOM 692 C CA . HIS A 1 88 ? -1.338 -8.584 -10.526 1.00 84.44 88 HIS A CA 1
ATOM 693 C C . HIS A 1 88 ? -1.114 -10.018 -11.003 1.00 84.44 88 HIS A C 1
ATOM 695 O O . HIS A 1 88 ? -2.046 -10.816 -10.970 1.00 84.44 88 HIS A O 1
ATOM 701 N N . ASP A 1 89 ? 0.114 -10.337 -11.414 1.00 88.50 89 ASP A N 1
ATOM 702 C CA . ASP A 1 89 ? 0.482 -11.664 -11.902 1.00 88.50 89 ASP A CA 1
ATOM 703 C C . ASP A 1 89 ? 1.246 -12.458 -10.832 1.00 88.50 89 ASP A C 1
ATOM 705 O O . ASP A 1 89 ? 1.123 -13.678 -10.754 1.00 88.50 89 ASP A O 1
ATOM 709 N N . TRP A 1 90 ? 2.071 -11.779 -10.026 1.00 90.31 90 TRP A N 1
ATOM 710 C CA . TRP A 1 90 ? 3.005 -12.397 -9.079 1.00 90.31 90 TRP A CA 1
ATOM 711 C C . TRP A 1 90 ? 2.546 -12.138 -7.643 1.00 90.31 90 TRP A C 1
ATOM 713 O O . TRP A 1 90 ? 3.033 -11.249 -6.933 1.00 90.31 90 TRP A O 1
ATOM 723 N N . TYR A 1 91 ? 1.541 -12.907 -7.235 1.00 90.62 91 TYR A N 1
ATOM 724 C CA . TYR A 1 91 ? 0.951 -12.842 -5.907 1.00 90.62 91 TYR A CA 1
ATOM 725 C C . TYR A 1 91 ? 0.732 -14.233 -5.320 1.00 90.62 91 TYR A C 1
ATOM 727 O O . TYR A 1 91 ? 0.697 -15.248 -6.016 1.00 90.62 91 TYR A O 1
ATOM 735 N N . GLN A 1 92 ? 0.549 -14.261 -4.008 1.00 89.56 92 GLN A N 1
ATOM 736 C CA . GLN A 1 92 ? 0.024 -15.404 -3.279 1.00 89.56 92 GLN A CA 1
ATOM 737 C C . GLN A 1 92 ? -1.248 -15.000 -2.540 1.00 89.56 92 GLN A C 1
ATOM 739 O O . GLN A 1 92 ? -1.469 -13.827 -2.233 1.00 89.56 92 GLN A O 1
ATOM 744 N N . GLU A 1 93 ? -2.089 -15.987 -2.258 1.00 90.19 93 GLU A N 1
ATOM 745 C CA . GLU A 1 93 ? -3.306 -15.826 -1.472 1.00 90.19 93 GLU A CA 1
ATOM 746 C C . GLU A 1 93 ? -3.148 -16.521 -0.128 1.00 90.19 93 GLU A C 1
ATOM 748 O O . GLU A 1 93 ? -2.572 -17.607 -0.024 1.00 90.19 93 GLU A O 1
ATOM 753 N N . ARG A 1 94 ? -3.679 -15.892 0.918 1.00 87.31 94 ARG A N 1
ATOM 754 C CA . ARG A 1 94 ? -3.761 -16.504 2.237 1.00 87.31 94 ARG A CA 1
ATOM 755 C C . ARG A 1 94 ? -5.042 -16.087 2.928 1.00 87.31 94 ARG A C 1
ATOM 757 O O . ARG A 1 94 ? -5.372 -14.906 2.968 1.00 87.31 94 ARG A O 1
ATOM 764 N N . 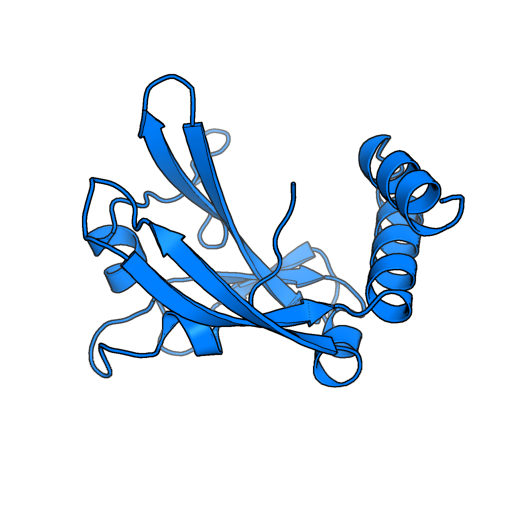GLU A 1 95 ? -5.731 -17.065 3.500 1.00 90.69 95 GLU A N 1
ATOM 765 C CA . GLU A 1 95 ? -6.837 -16.805 4.412 1.00 90.69 95 GLU A CA 1
ATOM 766 C C . GLU A 1 95 ? -6.286 -16.218 5.716 1.00 90.69 95 GLU A C 1
ATOM 768 O O . GLU A 1 95 ? -5.378 -16.779 6.343 1.00 90.69 95 GLU A O 1
ATOM 773 N N . ILE A 1 96 ? -6.811 -15.060 6.101 1.00 85.56 96 ILE A N 1
ATOM 774 C CA . ILE A 1 96 ? -6.440 -14.356 7.321 1.00 85.56 96 ILE A CA 1
ATOM 775 C C . ILE A 1 96 ? -7.693 -14.194 8.172 1.00 85.56 96 ILE A C 1
ATOM 777 O O . ILE A 1 96 ? -8.651 -13.541 7.772 1.00 85.56 96 ILE A O 1
ATOM 781 N N . ALA A 1 97 ? -7.645 -14.756 9.379 1.00 86.69 97 ALA A N 1
ATOM 782 C CA . ALA A 1 97 ? -8.620 -14.495 10.425 1.00 86.69 97 ALA A CA 1
ATOM 783 C C . ALA A 1 97 ? -8.097 -13.375 11.335 1.00 86.69 97 ALA A C 1
ATOM 785 O O . ALA A 1 97 ? -7.076 -13.541 12.009 1.00 86.69 97 ALA A O 1
ATOM 786 N N . ALA A 1 98 ? -8.786 -12.237 11.368 1.00 82.50 98 ALA A N 1
ATOM 787 C CA . ALA A 1 98 ? -8.402 -11.076 12.162 1.00 82.50 98 ALA A CA 1
ATOM 788 C C . ALA A 1 98 ? -9.590 -10.528 12.955 1.00 82.50 98 ALA A C 1
ATOM 790 O O . ALA A 1 98 ? -10.729 -10.535 12.494 1.00 82.50 98 ALA A O 1
ATOM 791 N N . ARG A 1 99 ? -9.331 -10.029 14.169 1.00 80.94 99 ARG A N 1
ATOM 792 C CA . ARG A 1 99 ? -10.345 -9.270 14.909 1.00 80.94 99 ARG A CA 1
ATOM 793 C C . ARG A 1 99 ? -10.473 -7.887 14.292 1.00 80.94 99 ARG A C 1
ATOM 795 O O . ARG A 1 99 ? -9.465 -7.203 14.114 1.00 80.94 99 ARG A O 1
ATOM 802 N N . LEU A 1 100 ? -11.703 -7.494 13.998 1.00 79.38 100 LEU A N 1
ATOM 803 C CA . LEU A 1 100 ? -11.998 -6.152 13.534 1.00 79.38 100 LEU A CA 1
ATOM 804 C C . LEU A 1 100 ? -11.690 -5.133 14.636 1.00 79.38 100 LEU A C 1
ATOM 806 O O . LEU A 1 100 ? -11.661 -5.445 15.833 1.00 79.38 100 LEU A O 1
ATOM 810 N N . LEU A 1 101 ? -11.422 -3.904 14.203 1.00 75.81 101 LEU A N 1
ATOM 811 C CA . LEU A 1 101 ? -11.225 -2.778 15.107 1.00 75.81 101 LEU A CA 1
ATOM 812 C C . LEU A 1 101 ? -12.492 -2.555 15.951 1.00 75.81 101 LEU A C 1
ATOM 814 O O . LEU A 1 101 ? -13.578 -2.977 15.572 1.00 75.81 101 LEU A O 1
ATOM 818 N N . ASP A 1 102 ? -12.329 -1.930 17.116 1.00 76.25 102 ASP A N 1
ATOM 819 C CA . ASP A 1 102 ? -13.406 -1.603 18.069 1.00 76.25 102 ASP A CA 1
ATOM 820 C C . ASP A 1 102 ? -14.236 -2.791 18.592 1.00 76.25 102 ASP A C 1
ATOM 822 O O . ASP A 1 102 ? -15.235 -2.600 19.279 1.00 76.25 102 ASP A O 1
ATOM 826 N N . GLY A 1 103 ? -13.788 -4.027 18.358 1.00 72.75 103 GLY A N 1
ATOM 827 C CA . GLY A 1 103 ? -14.485 -5.213 18.848 1.00 72.75 103 GLY A CA 1
ATOM 828 C C . GLY A 1 103 ? -15.642 -5.668 17.961 1.00 72.75 103 GLY A C 1
ATOM 829 O O . GLY A 1 103 ? -16.439 -6.483 18.420 1.00 72.75 103 GLY A O 1
ATOM 830 N N . ASP A 1 104 ? -15.680 -5.248 16.693 1.00 76.56 104 ASP A N 1
ATOM 831 C CA . ASP A 1 104 ? -16.691 -5.635 15.688 1.00 76.56 104 ASP A CA 1
ATOM 832 C C . ASP A 1 104 ? -16.654 -7.133 15.286 1.00 76.56 104 ASP A C 1
ATOM 834 O O . ASP A 1 104 ? -17.230 -7.549 14.284 1.00 76.56 104 ASP A O 1
ATOM 838 N N . GLY A 1 105 ? -15.997 -7.984 16.077 1.00 83.56 105 GLY A N 1
ATOM 839 C CA . GLY A 1 105 ? -15.952 -9.432 15.888 1.00 83.56 105 GLY A CA 1
ATOM 840 C C . GLY A 1 105 ? -14.722 -9.926 15.126 1.00 83.56 105 GLY A C 1
ATOM 841 O O . GLY A 1 105 ? -13.675 -9.278 15.093 1.00 83.56 105 GLY A O 1
ATOM 842 N N . LEU A 1 106 ? -14.830 -11.139 14.583 1.00 85.31 106 LEU A N 1
ATOM 843 C CA . LEU A 1 106 ? -13.793 -11.808 13.797 1.00 85.31 106 LEU A CA 1
ATOM 844 C C . LEU A 1 106 ? -14.173 -11.733 12.314 1.00 85.31 106 LEU A C 1
ATOM 846 O O . LEU A 1 106 ? -15.265 -12.165 11.955 1.00 85.31 106 LEU A O 1
ATOM 850 N N . SER A 1 107 ? -13.266 -11.233 11.480 1.00 82.44 107 SER A N 1
ATOM 851 C CA . SER A 1 107 ? -13.356 -11.329 10.021 1.00 82.44 107 SER A CA 1
ATOM 852 C C . SER A 1 107 ? -12.404 -12.404 9.522 1.00 82.44 107 SER A C 1
ATOM 854 O O . SER A 1 107 ? -11.307 -12.561 10.067 1.00 82.44 107 SER A O 1
ATOM 856 N N . VAL A 1 108 ? -12.829 -13.146 8.506 1.00 84.38 108 VAL A N 1
ATOM 857 C CA . VAL A 1 108 ? -12.007 -14.138 7.814 1.00 84.38 108 VAL A CA 1
ATOM 858 C C . VAL A 1 108 ? -12.063 -13.803 6.337 1.00 84.38 108 VAL A C 1
ATOM 860 O O . VAL A 1 108 ? -13.121 -13.915 5.725 1.00 84.38 108 VAL A O 1
ATOM 863 N N . ASP A 1 109 ? -10.927 -13.386 5.789 1.00 82.12 109 ASP A N 1
ATOM 864 C CA . ASP A 1 109 ? -10.834 -12.901 4.416 1.00 82.12 109 ASP A CA 1
ATOM 865 C C . ASP A 1 109 ? -9.629 -13.514 3.704 1.00 82.12 109 ASP A C 1
ATOM 867 O O . ASP A 1 109 ? -8.579 -13.763 4.306 1.00 82.12 109 ASP A O 1
ATOM 871 N N . ILE A 1 110 ? -9.767 -13.737 2.397 1.00 82.94 110 ILE A N 1
ATOM 872 C CA . ILE A 1 110 ? -8.647 -14.122 1.538 1.00 82.94 110 ILE A CA 1
ATOM 873 C C . ILE A 1 110 ? -7.912 -12.851 1.129 1.00 82.94 110 ILE A C 1
ATOM 875 O O . ILE A 1 110 ? -8.457 -11.983 0.447 1.00 82.94 110 ILE A O 1
ATOM 879 N N . VAL A 1 111 ? -6.649 -12.752 1.531 1.00 82.81 111 VAL A N 1
ATOM 880 C CA . VAL A 1 111 ? -5.784 -11.623 1.199 1.00 82.81 111 VAL A CA 1
ATOM 881 C C . VAL A 1 111 ? -4.792 -12.034 0.122 1.00 82.81 111 VAL A C 1
ATOM 883 O O . VAL A 1 111 ? -4.030 -12.987 0.296 1.00 82.81 111 VAL A O 1
ATOM 886 N N . ARG A 1 112 ? -4.771 -11.267 -0.973 1.00 84.69 112 ARG A N 1
ATOM 887 C CA . ARG A 1 112 ? -3.704 -11.300 -1.980 1.00 84.69 112 ARG A CA 1
ATOM 888 C C . ARG A 1 112 ? -2.541 -10.431 -1.528 1.00 84.69 112 ARG A C 1
ATOM 890 O O . ARG A 1 112 ? -2.745 -9.271 -1.176 1.00 84.69 112 ARG A O 1
ATOM 897 N N . TYR A 1 113 ? -1.333 -10.977 -1.579 1.00 84.12 113 TYR A N 1
ATOM 898 C CA . TYR A 1 113 ? -0.100 -10.259 -1.272 1.00 84.12 113 TYR A CA 1
ATOM 899 C C . TYR A 1 113 ? 0.975 -10.560 -2.317 1.00 84.12 113 TYR A C 1
ATOM 901 O O . TYR A 1 113 ? 0.980 -11.633 -2.919 1.00 84.12 113 TYR A O 1
ATOM 909 N N . ALA A 1 114 ? 1.887 -9.607 -2.527 1.00 87.19 114 ALA A N 1
ATOM 910 C CA . ALA A 1 114 ? 3.017 -9.779 -3.437 1.00 87.19 114 ALA A CA 1
ATOM 911 C C . ALA A 1 114 ? 3.850 -10.998 -3.022 1.00 87.19 114 ALA A C 1
ATOM 913 O O . ALA A 1 114 ? 4.217 -11.126 -1.850 1.00 87.19 114 ALA A O 1
ATOM 914 N N . ASP A 1 115 ? 4.154 -11.881 -3.971 1.00 90.44 115 ASP A N 1
ATOM 915 C CA . ASP A 1 115 ? 5.049 -13.001 -3.701 1.00 90.44 115 ASP A CA 1
ATOM 916 C C . ASP A 1 115 ? 6.492 -12.522 -3.446 1.00 90.44 115 ASP A C 1
ATOM 918 O O . ASP A 1 115 ? 6.814 -11.336 -3.560 1.00 90.44 115 ASP A O 1
ATOM 922 N N . VAL A 1 116 ? 7.378 -13.439 -3.049 1.00 91.69 116 VAL A N 1
ATOM 923 C CA . VAL A 1 116 ? 8.758 -13.078 -2.685 1.00 91.69 116 VAL A CA 1
ATOM 924 C C . VAL A 1 116 ? 9.503 -12.385 -3.842 1.00 91.69 116 VAL A C 1
ATOM 926 O O . VAL A 1 116 ? 10.067 -11.315 -3.599 1.00 91.69 116 VAL A O 1
ATOM 929 N N . PRO A 1 117 ? 9.500 -12.904 -5.089 1.00 92.50 117 PRO A N 1
ATOM 930 C CA . PRO A 1 117 ? 10.098 -12.202 -6.226 1.00 92.50 117 PRO A CA 1
ATOM 931 C C . PRO A 1 117 ? 9.534 -10.795 -6.458 1.00 92.50 117 PRO A C 1
ATOM 933 O O . PRO A 1 117 ? 10.308 -9.842 -6.577 1.00 92.50 117 PRO A O 1
ATOM 936 N N . ALA A 1 118 ? 8.207 -10.641 -6.488 1.00 90.38 118 ALA A N 1
ATOM 937 C CA . ALA A 1 118 ? 7.564 -9.347 -6.689 1.00 90.38 118 ALA A CA 1
ATOM 938 C C . ALA A 1 118 ? 7.924 -8.366 -5.569 1.00 90.38 118 ALA A C 1
ATOM 940 O O . ALA A 1 118 ? 8.278 -7.217 -5.839 1.00 90.38 118 ALA A O 1
ATOM 941 N N . PHE A 1 119 ? 7.905 -8.824 -4.317 1.00 90.06 119 PHE A N 1
ATOM 942 C CA . PHE A 1 119 ? 8.286 -8.019 -3.162 1.00 90.06 119 PHE A CA 1
ATOM 943 C C . PHE A 1 119 ? 9.734 -7.525 -3.259 1.00 90.06 119 PHE A C 1
ATOM 945 O O . PHE A 1 119 ? 9.985 -6.330 -3.093 1.00 90.06 119 PHE A O 1
ATOM 952 N N . VAL A 1 120 ? 10.683 -8.414 -3.572 1.00 92.19 120 VAL A N 1
ATOM 953 C CA . VAL A 1 120 ? 12.103 -8.057 -3.721 1.00 92.19 120 VAL A CA 1
ATOM 954 C C . VAL A 1 120 ? 12.296 -7.034 -4.839 1.00 92.19 120 VAL A C 1
ATOM 956 O O . VAL A 1 120 ? 12.987 -6.038 -4.633 1.00 92.19 120 VAL A O 1
ATOM 959 N N . ILE A 1 121 ? 11.650 -7.220 -5.994 1.00 91.31 121 ILE A N 1
ATOM 960 C CA . ILE A 1 121 ? 11.727 -6.273 -7.117 1.00 91.31 121 ILE A CA 1
ATOM 961 C C . ILE A 1 121 ? 11.187 -4.899 -6.707 1.00 91.31 121 ILE A C 1
ATOM 963 O O . ILE A 1 121 ? 11.858 -3.887 -6.911 1.00 91.31 121 ILE A O 1
ATOM 967 N N . LEU A 1 122 ? 10.007 -4.847 -6.083 1.00 88.69 122 LEU A N 1
ATOM 968 C CA . LEU A 1 122 ? 9.399 -3.590 -5.642 1.00 88.69 122 LEU A CA 1
ATOM 969 C C . LEU A 1 122 ? 10.258 -2.871 -4.598 1.00 88.69 122 LEU A C 1
ATOM 971 O O . LEU A 1 122 ? 10.407 -1.650 -4.663 1.00 88.69 122 LEU A O 1
ATOM 975 N N . LYS A 1 123 ? 10.863 -3.610 -3.662 1.00 89.00 123 LYS A N 1
ATOM 976 C CA . LYS A 1 123 ? 11.755 -3.034 -2.650 1.00 89.00 123 LYS A CA 1
ATOM 977 C C . LYS A 1 123 ? 13.087 -2.577 -3.235 1.00 89.00 123 LYS A C 1
ATOM 979 O O . LYS A 1 123 ? 13.566 -1.516 -2.848 1.00 89.00 123 LYS A O 1
ATOM 984 N N . ALA A 1 124 ? 13.643 -3.295 -4.208 1.00 90.50 124 ALA A N 1
ATOM 985 C CA . ALA A 1 124 ? 14.838 -2.864 -4.930 1.00 90.50 124 ALA A CA 1
ATOM 986 C C . ALA A 1 124 ? 14.589 -1.562 -5.708 1.00 90.50 124 ALA A C 1
ATOM 988 O O . ALA A 1 124 ? 15.386 -0.632 -5.616 1.00 90.50 124 ALA A O 1
ATOM 989 N N . LEU A 1 125 ? 13.448 -1.453 -6.399 1.00 87.19 125 LEU A N 1
ATOM 990 C CA . LEU A 1 125 ? 13.039 -0.228 -7.096 1.00 87.19 125 LEU A CA 1
ATOM 991 C C . LEU A 1 125 ? 12.816 0.942 -6.128 1.00 87.19 125 LEU A C 1
ATOM 993 O O . LEU A 1 125 ? 13.219 2.069 -6.411 1.00 87.19 125 LEU A O 1
ATOM 997 N N . ALA A 1 126 ? 12.175 0.685 -4.986 1.00 84.94 126 ALA A N 1
ATOM 998 C CA . ALA A 1 126 ? 11.957 1.693 -3.954 1.00 84.94 126 ALA A CA 1
ATOM 999 C C . ALA A 1 126 ? 13.275 2.179 -3.328 1.00 84.94 126 ALA A C 1
ATOM 1001 O O . ALA A 1 126 ? 13.439 3.383 -3.106 1.00 84.94 126 ALA A O 1
ATOM 1002 N N . LEU A 1 127 ? 14.214 1.258 -3.086 1.00 88.25 127 LEU A N 1
ATOM 1003 C CA . LEU A 1 127 ? 15.545 1.565 -2.575 1.00 88.25 127 LEU A CA 1
ATOM 1004 C C . LEU A 1 127 ? 16.343 2.401 -3.578 1.00 88.25 127 LEU A C 1
ATOM 1006 O O . LEU A 1 127 ? 16.898 3.421 -3.187 1.00 88.25 127 LEU A O 1
ATOM 1010 N N . ASP A 1 128 ? 16.350 2.022 -4.858 1.00 87.00 128 ASP A N 1
ATOM 1011 C CA . ASP A 1 128 ? 17.033 2.774 -5.918 1.00 87.00 128 ASP A CA 1
ATOM 1012 C C . ASP A 1 128 ? 16.533 4.227 -5.999 1.00 87.00 128 ASP A C 1
ATOM 1014 O O . ASP A 1 128 ? 17.327 5.164 -6.067 1.00 87.00 128 ASP A O 1
ATOM 1018 N N . GLN A 1 129 ? 15.216 4.425 -5.881 1.00 79.56 129 GLN A N 1
ATOM 1019 C CA . GLN A 1 129 ? 14.587 5.742 -6.003 1.00 79.56 129 GLN A CA 1
ATOM 1020 C C . GLN A 1 129 ? 14.729 6.631 -4.764 1.00 79.56 129 GLN A C 1
ATOM 1022 O O . GLN A 1 129 ? 14.932 7.836 -4.905 1.00 79.56 129 GLN A O 1
ATOM 1027 N N . ARG A 1 130 ? 14.543 6.078 -3.559 1.00 82.25 130 ARG A N 1
ATOM 1028 C CA . ARG A 1 130 ? 14.442 6.875 -2.319 1.00 82.25 130 ARG A CA 1
ATOM 1029 C C . ARG A 1 130 ? 15.638 6.718 -1.386 1.00 82.25 130 ARG A C 1
ATOM 1031 O O . ARG A 1 130 ? 15.849 7.584 -0.547 1.00 82.25 130 ARG A O 1
ATOM 1038 N N . GLN A 1 131 ? 16.401 5.631 -1.515 1.00 82.62 131 GLN A N 1
ATOM 1039 C CA . GLN A 1 131 ? 17.535 5.285 -0.645 1.00 82.62 131 GLN A CA 1
ATOM 1040 C C . GLN A 1 131 ? 17.168 5.241 0.852 1.00 82.62 131 GLN A C 1
ATOM 1042 O O . GLN A 1 131 ? 17.979 5.527 1.734 1.00 82.62 131 GLN A O 1
ATOM 1047 N N . GLU A 1 132 ? 15.924 4.864 1.157 1.00 85.75 132 GLU A N 1
ATOM 1048 C CA . GLU A 1 132 ? 15.425 4.778 2.527 1.00 85.75 132 GLU A CA 1
ATOM 1049 C C . GLU A 1 132 ? 15.961 3.531 3.237 1.00 85.75 132 GLU A C 1
ATOM 1051 O O . GLU A 1 132 ? 15.863 2.408 2.736 1.00 85.75 132 GLU A O 1
ATOM 1056 N N . ARG A 1 133 ? 16.456 3.707 4.470 1.00 88.06 133 ARG A N 1
ATOM 1057 C CA . ARG A 1 133 ? 17.028 2.610 5.279 1.00 88.06 133 ARG A CA 1
ATOM 1058 C C . ARG A 1 133 ? 16.059 1.444 5.478 1.00 88.06 133 ARG A C 1
ATOM 1060 O O . ARG A 1 133 ? 16.500 0.305 5.613 1.00 88.06 133 ARG A O 1
ATOM 1067 N N . LYS A 1 134 ? 14.752 1.723 5.489 1.00 85.75 134 LYS A N 1
ATOM 1068 C CA . LYS A 1 134 ? 13.716 0.696 5.644 1.00 85.75 134 LYS A CA 1
ATOM 1069 C C . LYS A 1 134 ? 13.677 -0.280 4.465 1.00 85.75 134 LYS A C 1
ATOM 1071 O O . LYS A 1 134 ? 13.563 -1.476 4.691 1.00 85.75 134 LYS A O 1
ATOM 1076 N N . ASP A 1 135 ? 13.849 0.206 3.234 1.00 87.56 135 ASP A N 1
ATOM 1077 C CA . ASP A 1 135 ? 13.756 -0.635 2.038 1.00 87.56 135 ASP A CA 1
ATOM 1078 C C . ASP A 1 135 ? 14.974 -1.583 1.955 1.00 87.56 135 ASP A C 1
ATOM 1080 O O . ASP A 1 135 ? 14.834 -2.752 1.599 1.00 87.56 135 ASP A O 1
ATOM 1084 N N . ALA A 1 136 ? 16.156 -1.133 2.402 1.00 88.75 136 ALA A N 1
ATOM 1085 C CA . ALA A 1 136 ? 17.335 -1.993 2.553 1.00 88.75 136 ALA A CA 1
ATOM 1086 C C . ALA A 1 136 ? 17.147 -3.068 3.640 1.00 88.75 136 ALA A C 1
ATOM 1088 O O . ALA A 1 136 ? 17.520 -4.224 3.439 1.00 88.75 136 ALA A O 1
ATOM 1089 N N . ALA A 1 137 ? 16.556 -2.705 4.783 1.00 90.06 137 ALA A N 1
ATOM 1090 C CA . ALA A 1 137 ? 16.267 -3.656 5.854 1.00 90.06 137 ALA A CA 1
ATOM 1091 C C . ALA A 1 137 ? 15.274 -4.743 5.406 1.00 90.06 137 ALA A C 1
ATOM 1093 O O . ALA A 1 137 ? 15.491 -5.918 5.703 1.00 90.06 137 ALA A O 1
ATOM 1094 N N . ASP A 1 138 ? 14.238 -4.366 4.650 1.00 89.25 138 ASP A N 1
ATOM 1095 C CA . ASP A 1 138 ? 13.258 -5.300 4.085 1.00 89.25 138 ASP A CA 1
ATOM 1096 C C . ASP A 1 138 ? 13.917 -6.303 3.123 1.00 89.25 138 ASP A C 1
ATOM 1098 O O . ASP A 1 138 ? 13.662 -7.505 3.210 1.00 89.25 138 ASP A O 1
ATOM 1102 N N . LEU A 1 139 ? 14.815 -5.836 2.245 1.00 90.31 139 LEU A N 1
ATOM 1103 C CA . LEU A 1 139 ? 15.564 -6.707 1.331 1.00 90.31 139 LEU A CA 1
ATOM 1104 C C . LEU A 1 139 ? 16.475 -7.684 2.079 1.00 90.31 139 LEU A C 1
ATOM 1106 O O . LEU A 1 139 ? 16.482 -8.870 1.763 1.00 90.31 139 LEU A O 1
ATOM 1110 N N . ILE A 1 140 ? 17.214 -7.219 3.092 1.00 92.00 140 ILE A N 1
ATOM 1111 C CA . ILE A 1 140 ? 18.061 -8.098 3.915 1.00 92.00 140 ILE A CA 1
ATOM 1112 C C . ILE A 1 140 ? 17.202 -9.148 4.625 1.00 92.00 140 ILE A C 1
ATOM 1114 O O . ILE A 1 140 ? 17.568 -10.320 4.662 1.00 92.00 140 ILE A O 1
ATOM 1118 N N . HIS A 1 141 ? 16.057 -8.743 5.174 1.00 90.56 141 HIS A N 1
ATOM 1119 C CA . HIS A 1 141 ? 15.167 -9.646 5.896 1.00 90.56 141 HIS A CA 1
ATOM 1120 C C . HIS A 1 141 ? 14.633 -10.782 5.023 1.00 90.56 141 HIS A C 1
ATOM 1122 O O . HIS A 1 141 ? 14.493 -11.899 5.511 1.00 90.56 141 HIS A O 1
ATOM 1128 N N . VAL A 1 142 ? 14.305 -10.486 3.765 1.00 89.56 142 VAL A N 1
ATOM 1129 C CA . VAL A 1 142 ? 13.709 -11.458 2.843 1.00 89.56 142 VAL A CA 1
ATOM 1130 C C . VAL A 1 142 ? 14.767 -12.285 2.111 1.00 89.56 142 VAL A C 1
ATOM 1132 O O . VAL A 1 142 ? 14.550 -13.469 1.892 1.00 89.56 142 VAL A O 1
ATOM 1135 N N . CYS A 1 143 ? 15.909 -11.697 1.744 1.00 88.12 143 CYS A N 1
ATOM 1136 C CA . CYS A 1 143 ? 16.931 -12.384 0.947 1.00 88.12 143 CYS A CA 1
ATOM 1137 C C . CYS A 1 143 ? 17.966 -13.153 1.781 1.00 88.12 143 CYS A C 1
ATOM 1139 O O . CYS A 1 143 ? 18.574 -14.089 1.268 1.00 88.12 143 CYS A O 1
ATOM 1141 N N . CYS A 1 144 ? 18.218 -12.745 3.028 1.00 84.88 144 CYS A N 1
ATOM 1142 C CA . CYS A 1 144 ? 19.289 -13.311 3.859 1.00 84.88 144 CYS A CA 1
ATOM 1143 C C . CYS A 1 144 ? 18.770 -14.182 5.012 1.00 84.88 144 CYS A C 1
ATOM 1145 O O . CYS A 1 144 ? 19.502 -14.412 5.979 1.00 84.88 144 CYS A O 1
ATOM 1147 N N . ARG A 1 145 ? 17.519 -14.634 4.940 1.00 59.88 145 ARG A N 1
ATOM 1148 C CA . ARG A 1 145 ? 16.863 -15.439 5.970 1.00 59.88 145 ARG A CA 1
ATOM 1149 C C . ARG A 1 145 ? 16.284 -16.705 5.364 1.00 59.88 145 ARG A C 1
ATOM 1151 O O . ARG A 1 145 ? 16.346 -17.733 6.069 1.00 59.88 145 ARG A O 1
#

Foldseek 3Di:
DDFDFDCVQQCPDDVPDASVRSCVVLQWDFDADPNDTAQQKIWHDLDPVDIDIGGAADAQVPHDFQDWADDPPHSGTHGHDHPPCQLVPAWDWDWDWDQDGPRPGIDTDITIGGDLVRLLVSLVSVCVPPVDPVSVVSNCVSPVD

Sequence (145 aa):
MDIVLSLEVLAAGNEYASLAEQLNARGFNRWVEEGKTASWRWRRKVNDHIEVVVELLRDAGDEAPGRLINVDGERVSALTIKHARIVHDWYQEREIAARLLDGDGLSVDIVRYADVPAFVILKALALDQRQERKDAADLIHVCCR

Secondary structure (DSSP, 8-state):
------GGGTSTT-TTS-HHHHHHHTT-EEEEETTEEEEEEEEEE-SSS-EEEEE-EEE-TTSPTT-EEEPTTSS-EEEEETTTTHHHHSEEEEEEEEEPGGG--EEEEEEEEE-HHHHHHHHHHHHHHH--HHHHHHHHHHH--

Radius of gyration: 16.25 Å; chains: 1; bounding box: 43×39×41 Å

pLDDT: mean 81.03, std 11.89, range [41.59, 92.5]

Organism: Pseudomonas savastanoi pv. glycinea (NCBI:txid318)